Protein AF-A0A942LDT6-F1 (afdb_monomer)

Nearest PDB structures (foldseek):
  3hyi-assembly1_A  TM=9.760E-01  e=4.032E-06  Thermotoga maritima
  8dy9-assembly1_I  TM=6.446E-01  e=1.211E-03  Streptomyces venezuelae
  4zwt-assembly1_B  TM=3.466E-01  e=8.592E+00  Tequatrovirus T4
  4zwt-assembly2_L  TM=2.903E-01  e=9.620E+00  Tequatrovirus T4

Foldseek 3Di:
DCPVVVVVVVVVVVVVVVVVVVVVVVVVVVVVVVVVQLVLLVLLLVLLVLCCVPPRLVVDDPVLSLLSVLCNVCSPDQLQVSQVPDVVRDHSVVSVVSSVVSSVVSVVCCVVVVDD

Solvent-accessible surface area (backbone atoms only — not comparable to full-atom values): 6415 Å² total; per-residue (Å²): 135,63,67,65,61,52,49,52,53,50,49,51,53,49,51,55,50,50,52,51,53,51,50,51,50,51,54,52,52,50,52,54,49,50,54,52,50,52,54,48,50,52,51,51,44,55,34,47,50,52,36,40,75,78,69,34,57,79,77,41,58,69,80,47,28,54,54,49,52,50,40,66,77,40,70,82,57,50,53,50,56,57,11,62,74,38,90,77,62,44,54,42,68,56,38,51,52,44,52,52,51,48,46,55,50,34,52,52,48,51,66,72,66,53,79,128

Sequence (116 aa):
IGAHSALLNLENIRIVKQVRNNVNRIVNCETANLSKIVNASLRQIQNIEYVQEHYGLKIFPNGLREIAELRLDDQEASLKELGQMLNPPIGKSGVNHRLRKIEEIAEKLRKNGGVK

pLDDT: mean 91.79, std 10.4, range [36.62, 97.62]

Structure (mmCIF, N/CA/C/O backbone):
data_AF-A0A942LDT6-F1
#
_entry.id   AF-A0A942LDT6-F1
#
loop_
_atom_site.group_PDB
_atom_site.id
_atom_site.type_symbol
_atom_site.label_atom_id
_atom_site.label_alt_id
_atom_site.label_comp_id
_atom_site.label_asym_id
_atom_site.label_entity_id
_atom_site.label_seq_id
_atom_site.pdbx_PDB_ins_code
_atom_site.Cartn_x
_atom_site.Cartn_y
_atom_site.Cartn_z
_atom_site.occupancy
_atom_site.B_iso_or_equiv
_atom_site.auth_seq_id
_atom_site.auth_comp_id
_atom_site.auth_asym_id
_atom_site.auth_atom_id
_atom_site.pdbx_PDB_model_num
ATOM 1 N N . ILE A 1 1 ? 41.825 0.681 -45.548 1.00 55.03 1 ILE A N 1
ATOM 2 C CA . ILE A 1 1 ? 40.381 0.666 -45.911 1.00 55.03 1 ILE A CA 1
ATOM 3 C C . ILE A 1 1 ? 39.469 0.054 -44.815 1.00 55.03 1 ILE A C 1
ATOM 5 O O . ILE A 1 1 ? 38.281 0.324 -44.825 1.00 55.03 1 ILE A O 1
ATOM 9 N N . GLY A 1 2 ? 39.966 -0.658 -43.788 1.00 64.00 2 GLY A N 1
ATOM 10 C CA . GLY A 1 2 ? 39.100 -1.284 -42.758 1.00 64.00 2 GLY A CA 1
ATOM 11 C C . GLY A 1 2 ? 38.679 -0.439 -41.536 1.00 64.00 2 GLY A C 1
ATOM 12 O O . GLY A 1 2 ? 37.781 -0.848 -40.806 1.00 64.00 2 GLY A O 1
ATOM 13 N N . ALA A 1 3 ? 39.290 0.727 -41.292 1.00 69.38 3 ALA A N 1
ATOM 14 C CA . ALA A 1 3 ? 39.106 1.475 -40.037 1.00 69.38 3 ALA A CA 1
ATOM 15 C C . ALA A 1 3 ? 37.680 2.029 -39.837 1.00 69.38 3 ALA A C 1
ATOM 17 O O . ALA A 1 3 ? 37.157 2.006 -38.727 1.00 69.38 3 ALA A O 1
ATOM 18 N N . HIS A 1 4 ? 37.024 2.479 -40.911 1.00 73.38 4 HIS A N 1
ATOM 19 C CA . HIS A 1 4 ? 35.675 3.044 -40.824 1.00 73.38 4 HIS A CA 1
ATOM 20 C C . HIS A 1 4 ? 34.605 1.968 -40.567 1.00 73.38 4 HIS A C 1
ATOM 22 O O . HIS A 1 4 ? 33.715 2.163 -39.746 1.00 73.38 4 HIS A O 1
ATOM 28 N N . SER A 1 5 ? 34.747 0.791 -41.188 1.00 80.19 5 SER A N 1
ATOM 29 C CA . SER A 1 5 ? 33.871 -0.364 -40.938 1.00 80.19 5 SER A CA 1
ATOM 30 C C . SER A 1 5 ? 34.029 -0.904 -39.510 1.00 80.19 5 SER A C 1
ATOM 32 O O . SER A 1 5 ? 33.042 -1.184 -38.831 1.00 80.19 5 SER A O 1
ATOM 34 N N . ALA A 1 6 ? 35.265 -0.966 -39.000 1.00 81.19 6 ALA A N 1
ATOM 35 C CA . ALA A 1 6 ? 35.527 -1.341 -37.611 1.00 81.19 6 ALA A CA 1
ATOM 36 C C . ALA A 1 6 ? 34.896 -0.357 -36.606 1.00 81.19 6 ALA A C 1
ATOM 38 O O . ALA A 1 6 ? 34.310 -0.794 -35.616 1.00 81.19 6 ALA A O 1
ATOM 39 N N . LEU A 1 7 ? 34.954 0.953 -36.883 1.00 87.00 7 LEU A N 1
ATOM 40 C CA . LEU A 1 7 ? 34.316 1.983 -36.057 1.00 87.00 7 LEU A CA 1
ATOM 41 C C . LEU A 1 7 ? 32.787 1.840 -36.040 1.00 87.00 7 LEU A C 1
ATOM 43 O O . LEU A 1 7 ? 32.191 1.846 -34.967 1.00 87.00 7 LEU A O 1
ATOM 47 N N . LEU A 1 8 ? 32.155 1.653 -37.202 1.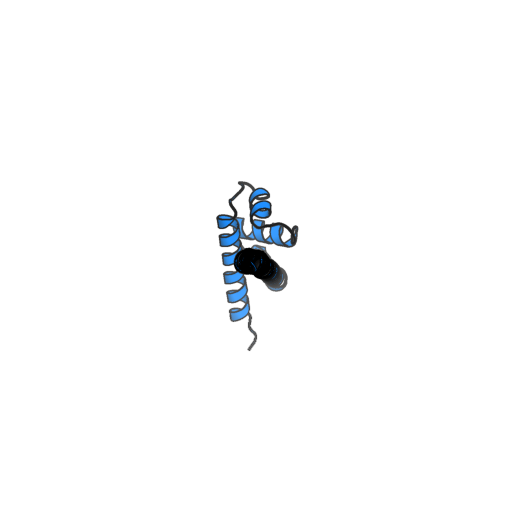00 87.81 8 LEU A N 1
ATOM 48 C CA . LEU A 1 8 ? 30.703 1.453 -37.293 1.00 87.81 8 LEU A CA 1
ATOM 49 C C . LEU A 1 8 ? 30.249 0.191 -36.546 1.00 87.81 8 LEU A C 1
ATOM 51 O O . LEU A 1 8 ? 29.245 0.217 -35.838 1.00 87.81 8 LEU A O 1
ATOM 55 N N . ASN A 1 9 ? 31.014 -0.899 -36.636 1.00 88.25 9 ASN A N 1
ATOM 56 C CA . ASN A 1 9 ? 30.742 -2.113 -35.866 1.00 88.25 9 ASN A CA 1
ATOM 57 C C . ASN A 1 9 ? 30.882 -1.886 -34.354 1.00 88.25 9 ASN A C 1
ATOM 59 O O . ASN A 1 9 ? 30.060 -2.379 -33.579 1.00 88.25 9 ASN A O 1
ATOM 63 N N . LEU A 1 10 ? 31.882 -1.113 -33.923 1.00 90.56 10 LEU A N 1
ATOM 64 C CA . LEU A 1 10 ? 32.064 -0.759 -32.517 1.00 90.56 10 LEU A CA 1
ATOM 65 C C . LEU A 1 10 ? 30.908 0.101 -31.989 1.00 90.56 10 LEU A C 1
ATOM 67 O O . LEU A 1 10 ? 30.393 -0.184 -30.905 1.00 90.56 10 LEU A O 1
ATOM 71 N N . GLU A 1 11 ? 30.465 1.103 -32.750 1.00 91.62 11 GLU A N 1
ATOM 72 C CA . GLU A 1 11 ? 29.311 1.927 -32.377 1.00 91.62 11 GLU A CA 1
ATOM 73 C C . GLU A 1 11 ? 28.020 1.104 -32.346 1.00 91.62 11 GLU A C 1
ATOM 75 O O . GLU A 1 11 ? 27.270 1.198 -31.378 1.00 91.62 11 GLU A O 1
ATOM 80 N N . ASN A 1 12 ? 27.799 0.202 -33.308 1.00 89.19 12 ASN A N 1
ATOM 81 C CA . ASN A 1 12 ? 26.659 -0.720 -33.279 1.00 89.19 12 ASN A CA 1
ATOM 82 C C . ASN A 1 12 ? 26.649 -1.578 -32.005 1.00 89.19 12 ASN A C 1
ATOM 84 O O . ASN A 1 12 ? 25.624 -1.686 -31.328 1.00 89.19 12 ASN A O 1
ATOM 88 N N . ILE A 1 13 ? 27.798 -2.145 -31.620 1.00 91.75 13 ILE A N 1
ATOM 89 C CA . ILE A 1 13 ? 27.922 -2.917 -30.376 1.00 91.75 13 ILE A CA 1
ATOM 90 C C . ILE A 1 13 ? 27.637 -2.032 -29.155 1.00 91.75 13 ILE A C 1
ATOM 92 O O . ILE A 1 13 ? 26.954 -2.473 -28.225 1.00 91.75 13 ILE A O 1
ATOM 96 N N . ARG A 1 14 ? 28.142 -0.792 -29.134 1.00 93.69 14 ARG A N 1
ATOM 97 C CA . ARG A 1 14 ? 27.911 0.157 -28.036 1.00 93.69 14 ARG A CA 1
ATOM 98 C C . ARG A 1 14 ? 26.433 0.527 -27.921 1.00 93.69 14 ARG A C 1
ATOM 100 O O . ARG A 1 14 ? 25.894 0.455 -26.817 1.00 93.69 14 ARG A O 1
ATOM 107 N N . ILE A 1 15 ? 25.778 0.856 -29.032 1.00 92.38 15 ILE A N 1
ATOM 108 C CA . ILE A 1 15 ? 24.356 1.216 -29.089 1.00 92.38 15 ILE A CA 1
ATOM 109 C C . ILE A 1 15 ? 23.506 0.060 -28.561 1.00 92.38 15 ILE A C 1
ATOM 111 O O . ILE A 1 15 ? 22.713 0.254 -27.639 1.00 92.38 15 ILE A O 1
ATOM 115 N N . VAL A 1 16 ? 23.719 -1.163 -29.058 1.00 95.31 16 VAL A N 1
ATOM 116 C CA . VAL A 1 16 ? 22.961 -2.339 -28.600 1.00 95.31 16 VAL A CA 1
ATOM 117 C C . VAL A 1 16 ? 23.186 -2.596 -27.108 1.00 95.31 16 VAL A C 1
ATOM 119 O O . VAL A 1 16 ? 22.229 -2.858 -26.378 1.00 95.31 16 VAL A O 1
ATOM 122 N N . LYS A 1 17 ? 24.429 -2.483 -26.618 1.00 94.56 17 LYS A N 1
ATOM 123 C CA . LYS A 1 17 ? 24.728 -2.600 -25.181 1.00 94.56 17 LYS A CA 1
ATOM 124 C C . LYS A 1 17 ? 24.018 -1.524 -24.359 1.00 94.56 17 LYS A C 1
ATOM 126 O O . LYS A 1 17 ? 23.472 -1.842 -23.307 1.00 94.56 17 LYS A O 1
ATOM 131 N N . GLN A 1 18 ? 23.996 -0.277 -24.823 1.00 94.69 18 GLN A N 1
ATOM 132 C CA . GLN A 1 18 ? 23.329 0.824 -24.129 1.00 94.69 18 GLN A CA 1
ATOM 133 C C . GLN A 1 18 ? 21.816 0.608 -24.056 1.00 94.69 18 GLN A C 1
ATOM 135 O O . GLN A 1 18 ? 21.246 0.742 -22.974 1.00 94.69 18 GLN A O 1
ATOM 140 N N . VAL A 1 19 ? 21.180 0.214 -25.164 1.00 95.12 19 VAL A N 1
ATOM 141 C CA . VAL A 1 19 ? 19.743 -0.101 -25.199 1.00 95.12 19 VAL A CA 1
ATOM 142 C C . VAL A 1 19 ? 19.426 -1.241 -24.234 1.00 95.12 19 VAL A C 1
ATOM 144 O O . VAL A 1 19 ? 18.552 -1.086 -23.385 1.00 95.12 19 VAL A O 1
ATOM 147 N N . ARG A 1 20 ? 20.184 -2.347 -24.280 1.00 95.06 20 ARG A N 1
ATOM 148 C CA . ARG A 1 20 ? 20.013 -3.474 -23.345 1.00 95.06 20 ARG A CA 1
ATOM 149 C C . ARG A 1 20 ? 20.170 -3.041 -21.889 1.00 95.06 20 ARG A C 1
ATOM 151 O O . ARG A 1 20 ? 19.340 -3.384 -21.058 1.00 95.06 20 ARG A O 1
ATOM 158 N N . ASN A 1 21 ? 21.199 -2.256 -21.578 1.00 94.88 21 ASN A N 1
ATOM 159 C CA . ASN A 1 21 ? 21.432 -1.768 -20.220 1.00 94.88 21 ASN A CA 1
ATOM 160 C C . ASN A 1 21 ? 20.312 -0.838 -19.739 1.00 94.88 21 ASN A C 1
ATOM 162 O O . ASN A 1 21 ? 19.940 -0.903 -18.570 1.00 94.88 21 ASN A O 1
ATOM 166 N N . ASN A 1 22 ? 19.778 0.016 -20.614 1.00 95.88 22 ASN A N 1
ATOM 167 C CA . ASN A 1 22 ? 18.653 0.886 -20.286 1.00 95.88 22 ASN A CA 1
ATOM 168 C C . ASN A 1 22 ? 17.387 0.070 -19.998 1.00 95.88 22 ASN A C 1
ATOM 170 O O . ASN A 1 22 ? 16.774 0.246 -18.949 1.00 95.88 22 ASN A O 1
ATOM 174 N N . VAL A 1 23 ? 17.057 -0.883 -20.876 1.00 95.19 23 VAL A N 1
ATOM 175 C CA . VAL A 1 23 ? 15.918 -1.796 -20.694 1.00 95.19 23 VAL A CA 1
ATOM 176 C C . VAL A 1 23 ? 16.055 -2.584 -19.392 1.00 95.19 23 VAL A C 1
ATOM 178 O O . VAL A 1 23 ? 15.126 -2.598 -18.592 1.00 95.19 23 VAL A O 1
ATOM 181 N N . ASN A 1 24 ? 17.232 -3.152 -19.115 1.00 95.75 24 ASN A N 1
ATOM 182 C CA . ASN A 1 24 ? 17.479 -3.894 -17.878 1.00 95.75 24 ASN A CA 1
ATOM 183 C C . ASN A 1 24 ? 17.269 -3.025 -16.631 1.00 95.75 24 ASN A C 1
ATOM 185 O O . ASN A 1 24 ? 16.695 -3.489 -15.650 1.00 95.75 24 ASN A O 1
ATOM 189 N N . ARG A 1 25 ? 17.705 -1.757 -16.647 1.00 94.56 25 ARG A N 1
ATOM 190 C CA . ARG A 1 25 ? 17.468 -0.840 -15.520 1.00 94.56 25 ARG A CA 1
ATOM 191 C C . ARG A 1 25 ? 15.984 -0.544 -15.336 1.00 94.56 25 ARG A C 1
ATOM 193 O O . ARG A 1 25 ? 15.521 -0.578 -14.202 1.00 94.56 25 ARG A O 1
ATOM 200 N N . ILE A 1 26 ? 15.256 -0.278 -16.420 1.00 94.88 26 ILE A N 1
ATOM 201 C CA . ILE A 1 26 ? 13.817 0.015 -16.373 1.00 94.88 26 ILE A CA 1
ATOM 202 C C . ILE A 1 26 ? 13.059 -1.182 -15.798 1.00 94.88 26 ILE A C 1
ATOM 204 O O . ILE A 1 26 ? 12.386 -1.039 -14.780 1.00 94.88 26 ILE A O 1
ATOM 208 N N . VAL A 1 27 ? 13.259 -2.371 -16.371 1.00 93.50 27 VAL A N 1
ATOM 209 C CA . VAL A 1 27 ? 12.585 -3.602 -15.936 1.00 93.50 27 VAL A CA 1
ATOM 210 C C . VAL A 1 27 ? 12.910 -3.931 -14.478 1.00 93.50 27 VAL A C 1
ATOM 212 O O . VAL A 1 27 ? 12.012 -4.271 -13.708 1.00 93.50 27 VAL A O 1
ATOM 215 N N . ASN A 1 28 ? 14.170 -3.781 -14.054 1.00 94.25 28 ASN A N 1
ATOM 216 C CA . ASN A 1 28 ? 14.555 -4.014 -12.660 1.00 94.25 28 ASN A CA 1
ATOM 217 C C . ASN A 1 28 ? 13.873 -3.027 -11.704 1.00 94.25 28 ASN A C 1
ATOM 219 O O . ASN A 1 28 ? 13.401 -3.428 -10.639 1.00 94.25 28 ASN A O 1
ATOM 223 N N . CYS A 1 29 ? 13.805 -1.747 -12.075 1.00 94.69 29 CYS A N 1
ATOM 224 C CA . CYS A 1 29 ? 13.118 -0.732 -11.282 1.00 94.69 29 CYS A CA 1
ATOM 225 C C . CYS A 1 29 ? 11.617 -1.017 -11.175 1.00 94.69 29 CYS A C 1
ATOM 227 O O . CYS A 1 29 ? 11.067 -0.954 -10.076 1.00 94.69 29 CYS A O 1
ATOM 229 N N . GLU A 1 30 ? 10.956 -1.357 -12.281 1.00 93.69 30 GLU A N 1
ATOM 230 C CA . GLU A 1 30 ? 9.528 -1.687 -12.299 1.00 93.69 30 GLU A CA 1
ATOM 231 C C . GLU A 1 30 ? 9.227 -2.933 -11.472 1.00 93.69 30 GLU A C 1
ATOM 233 O O . GLU A 1 30 ? 8.354 -2.890 -10.607 1.00 93.69 30 GLU A O 1
ATOM 238 N N . THR A 1 31 ? 10.014 -3.995 -11.647 1.00 93.56 31 THR A N 1
ATOM 239 C CA . THR A 1 31 ? 9.881 -5.235 -10.871 1.00 93.56 31 THR A CA 1
ATOM 240 C C . THR A 1 31 ? 10.053 -4.963 -9.376 1.00 93.56 31 THR A C 1
ATOM 242 O O . THR A 1 31 ? 9.228 -5.374 -8.563 1.00 93.56 31 THR A O 1
ATOM 245 N N . ALA A 1 32 ? 11.088 -4.210 -8.988 1.00 93.38 32 ALA A N 1
ATOM 246 C CA . ALA A 1 32 ? 11.321 -3.861 -7.588 1.00 93.38 32 ALA A CA 1
ATOM 247 C C . ALA A 1 32 ? 10.203 -2.977 -7.010 1.00 93.38 32 ALA A C 1
ATOM 249 O O . ALA A 1 32 ? 9.834 -3.130 -5.842 1.00 93.38 32 ALA A O 1
ATOM 250 N N . ASN A 1 33 ? 9.661 -2.051 -7.801 1.00 93.19 33 ASN A N 1
ATOM 251 C CA . ASN A 1 33 ? 8.552 -1.198 -7.385 1.00 93.19 33 ASN A CA 1
ATOM 252 C C . ASN A 1 33 ? 7.258 -1.999 -7.225 1.00 93.19 33 ASN A C 1
ATOM 254 O O . ASN A 1 33 ? 6.581 -1.840 -6.209 1.00 93.19 33 ASN A O 1
ATOM 258 N N . LEU A 1 34 ? 6.953 -2.895 -8.165 1.00 91.31 34 LEU A N 1
ATOM 259 C CA . LEU A 1 34 ? 5.791 -3.775 -8.101 1.00 91.31 34 LEU A CA 1
ATOM 260 C C . LEU A 1 34 ? 5.852 -4.663 -6.856 1.00 91.31 34 LEU A C 1
ATOM 262 O O . LEU A 1 34 ? 4.919 -4.651 -6.058 1.00 91.31 34 LEU A O 1
ATOM 266 N N . SER A 1 35 ? 6.984 -5.328 -6.609 1.00 94.50 35 SER A N 1
ATOM 267 C CA . SER A 1 35 ? 7.175 -6.155 -5.411 1.00 94.50 35 SER A CA 1
ATOM 268 C C . SER A 1 35 ? 6.982 -5.365 -4.114 1.00 94.50 35 SER A C 1
ATOM 270 O O . SER A 1 35 ? 6.377 -5.863 -3.165 1.00 94.50 35 SER A O 1
ATOM 272 N N . LYS A 1 36 ? 7.448 -4.110 -4.044 1.00 93.31 36 LYS A N 1
ATOM 273 C CA . LYS A 1 36 ? 7.220 -3.248 -2.868 1.00 93.31 36 LYS A CA 1
ATOM 274 C C . LYS A 1 36 ? 5.740 -2.926 -2.667 1.00 93.31 36 LYS A C 1
ATOM 276 O O . LYS A 1 36 ? 5.287 -2.926 -1.522 1.00 93.31 36 LYS A O 1
ATOM 281 N N . ILE A 1 37 ? 5.014 -2.640 -3.748 1.00 92.56 37 ILE A N 1
ATOM 282 C CA . ILE A 1 37 ? 3.583 -2.315 -3.710 1.00 92.56 37 ILE A CA 1
ATOM 283 C C . ILE A 1 37 ? 2.777 -3.539 -3.275 1.00 92.56 37 ILE A C 1
ATOM 285 O O . ILE A 1 37 ? 1.995 -3.432 -2.334 1.00 92.56 37 ILE A O 1
ATOM 289 N N . VAL A 1 38 ? 3.025 -4.699 -3.887 1.00 93.81 38 VAL A N 1
ATOM 290 C CA . VAL A 1 38 ? 2.352 -5.962 -3.549 1.00 93.81 38 VAL A CA 1
ATOM 291 C C . VAL A 1 38 ? 2.591 -6.322 -2.086 1.00 93.81 38 VAL A C 1
ATOM 293 O O . VAL A 1 38 ? 1.644 -6.530 -1.333 1.00 93.81 38 VAL A O 1
ATOM 296 N N . ASN A 1 39 ? 3.846 -6.288 -1.632 1.00 95.56 39 ASN A N 1
ATOM 297 C CA . ASN A 1 39 ? 4.162 -6.586 -0.237 1.00 95.56 39 ASN A CA 1
ATOM 298 C C . ASN A 1 39 ? 3.519 -5.589 0.737 1.00 95.56 39 ASN A C 1
ATOM 300 O O . ASN A 1 39 ? 3.168 -5.966 1.850 1.00 95.56 39 ASN A O 1
ATOM 304 N N . ALA A 1 40 ? 3.396 -4.310 0.366 1.00 94.12 40 ALA A N 1
ATOM 305 C CA . ALA A 1 40 ? 2.705 -3.327 1.198 1.00 94.12 40 ALA A CA 1
ATOM 306 C C . ALA A 1 40 ? 1.202 -3.605 1.278 1.00 94.12 40 ALA A C 1
ATOM 308 O O . ALA A 1 40 ? 0.659 -3.613 2.376 1.00 94.12 40 ALA A O 1
ATOM 309 N N . SER A 1 41 ? 0.571 -3.892 0.141 1.00 94.44 41 SER A N 1
ATOM 310 C CA . SER A 1 41 ? -0.833 -4.294 0.052 1.00 94.44 41 SER A CA 1
ATOM 311 C C . SER A 1 41 ? -1.138 -5.484 0.970 1.00 94.44 41 SER A C 1
ATOM 313 O O . SER A 1 41 ? -2.026 -5.390 1.817 1.00 94.44 41 SER A O 1
ATOM 315 N N . LEU A 1 42 ? -0.350 -6.560 0.868 1.00 96.19 42 LEU A N 1
ATOM 316 C CA . LEU A 1 42 ? -0.547 -7.768 1.671 1.00 96.19 42 LEU A CA 1
ATOM 317 C C . LEU A 1 42 ? -0.393 -7.492 3.169 1.00 96.19 42 LEU A C 1
ATOM 319 O O . LEU A 1 42 ? -1.225 -7.923 3.961 1.00 96.19 42 LEU A O 1
ATOM 323 N N . ARG A 1 43 ? 0.629 -6.722 3.569 1.00 96.31 43 ARG A N 1
ATOM 324 C CA . ARG A 1 43 ? 0.808 -6.338 4.980 1.00 96.31 43 ARG A CA 1
ATOM 325 C C . ARG A 1 43 ? -0.363 -5.514 5.512 1.00 96.31 43 ARG A C 1
ATOM 327 O O . ARG A 1 43 ? -0.750 -5.697 6.662 1.00 96.31 43 ARG A O 1
ATOM 334 N N . GLN A 1 44 ? -0.908 -4.606 4.704 1.00 96.69 44 GLN A N 1
ATOM 335 C CA . GLN A 1 44 ? -2.060 -3.790 5.093 1.00 96.69 44 GLN A CA 1
ATOM 336 C C . GLN A 1 44 ? -3.282 -4.668 5.348 1.00 96.69 44 GLN A C 1
ATOM 338 O O . GLN A 1 44 ? -3.890 -4.545 6.407 1.00 96.69 44 GLN A O 1
ATOM 343 N N . ILE A 1 45 ? -3.588 -5.578 4.418 1.00 97.44 45 ILE A N 1
ATOM 344 C CA . ILE A 1 45 ? -4.710 -6.521 4.526 1.00 97.44 45 ILE A CA 1
ATOM 345 C C . ILE A 1 45 ? -4.554 -7.376 5.787 1.00 97.44 45 ILE A C 1
ATOM 347 O O . ILE A 1 45 ? -5.404 -7.311 6.667 1.00 97.44 45 ILE A O 1
ATOM 351 N N . GLN A 1 46 ? -3.407 -8.037 5.962 1.00 97.19 46 GLN A N 1
ATOM 352 C CA . GLN A 1 46 ? -3.135 -8.888 7.129 1.00 97.19 46 GLN A CA 1
ATOM 353 C C . GLN A 1 46 ? -3.246 -8.146 8.468 1.00 97.19 46 GLN A C 1
ATOM 355 O O . GLN A 1 46 ? -3.663 -8.714 9.477 1.00 97.19 46 GLN A O 1
ATOM 360 N N . ASN A 1 47 ? -2.831 -6.878 8.518 1.00 96.69 47 ASN A N 1
ATOM 361 C CA . ASN A 1 47 ? -2.950 -6.073 9.731 1.00 96.69 47 ASN A CA 1
ATOM 362 C C . ASN A 1 47 ? -4.404 -5.692 10.020 1.00 96.69 47 ASN A C 1
ATOM 364 O O . ASN A 1 47 ? -4.803 -5.687 11.183 1.00 96.69 47 ASN A O 1
ATOM 368 N N . ILE A 1 48 ? -5.189 -5.380 8.989 1.00 97.19 48 ILE A N 1
ATOM 369 C CA . ILE A 1 48 ? -6.611 -5.066 9.144 1.00 97.19 48 ILE A CA 1
ATOM 370 C C . ILE A 1 48 ? -7.388 -6.319 9.560 1.00 97.19 48 ILE A C 1
ATOM 372 O O . ILE A 1 48 ? -8.149 -6.240 10.521 1.00 97.19 48 ILE A O 1
ATOM 376 N N . GLU A 1 49 ? -7.151 -7.461 8.910 1.00 97.06 49 GLU A N 1
ATOM 377 C CA . GLU A 1 49 ? -7.757 -8.759 9.249 1.00 97.06 49 GLU A CA 1
ATOM 378 C C . GLU A 1 49 ? -7.451 -9.150 10.696 1.00 97.06 49 GLU A C 1
ATOM 380 O O . GLU A 1 49 ? -8.362 -9.457 11.459 1.00 97.06 49 GLU A O 1
ATOM 385 N N . TYR A 1 50 ? -6.189 -9.027 11.121 1.00 96.50 50 TYR A N 1
ATOM 386 C CA . TYR A 1 50 ? -5.800 -9.279 12.510 1.00 96.50 50 TYR A CA 1
ATOM 387 C C . TYR A 1 50 ? -6.605 -8.419 13.496 1.00 96.50 50 TYR A C 1
ATOM 389 O O . TYR A 1 50 ? -7.111 -8.909 14.506 1.00 96.50 50 TYR A O 1
ATOM 397 N N . VAL A 1 51 ? -6.746 -7.118 13.222 1.00 95.69 51 VAL A N 1
ATOM 398 C CA . VAL A 1 51 ? -7.527 -6.245 14.107 1.00 95.69 51 VAL A CA 1
ATOM 399 C C . VAL A 1 51 ? -9.014 -6.594 14.059 1.00 95.69 51 VAL A C 1
ATOM 401 O O . VAL A 1 51 ? -9.664 -6.591 15.105 1.00 95.69 51 VAL A O 1
ATOM 404 N N . GLN A 1 52 ? -9.552 -6.920 12.883 1.00 95.88 52 GLN A N 1
ATOM 405 C CA . GLN A 1 52 ? -10.941 -7.337 12.710 1.00 95.88 52 GLN A CA 1
ATOM 406 C C . GLN A 1 52 ? -11.262 -8.597 13.522 1.00 95.88 52 GLN A C 1
ATOM 408 O O . GLN A 1 52 ? -12.275 -8.603 14.219 1.00 95.88 52 GLN A O 1
ATOM 413 N N . GLU A 1 53 ? -10.401 -9.613 13.470 1.00 95.19 53 GLU A N 1
ATOM 414 C CA . GLU A 1 53 ? -10.598 -10.905 14.135 1.00 95.19 53 GLU A CA 1
ATOM 415 C C . GLU A 1 53 ? -10.506 -10.798 15.664 1.00 95.19 53 GLU A C 1
ATOM 417 O O . GLU A 1 53 ? -11.341 -11.352 16.377 1.00 95.19 53 GLU A O 1
ATOM 422 N N . HIS A 1 54 ? -9.528 -10.051 16.187 1.00 93.38 54 HIS A N 1
ATOM 423 C CA . HIS A 1 54 ? -9.259 -10.022 17.631 1.00 93.38 54 HIS A CA 1
ATOM 424 C C . HIS A 1 54 ? -9.969 -8.897 18.396 1.00 93.38 54 HIS A C 1
ATOM 426 O O . HIS A 1 54 ? -10.266 -9.052 19.580 1.00 93.38 54 HIS A O 1
ATOM 432 N N . TYR A 1 55 ? -10.217 -7.753 17.754 1.00 93.19 55 TYR A N 1
ATOM 433 C CA . TYR A 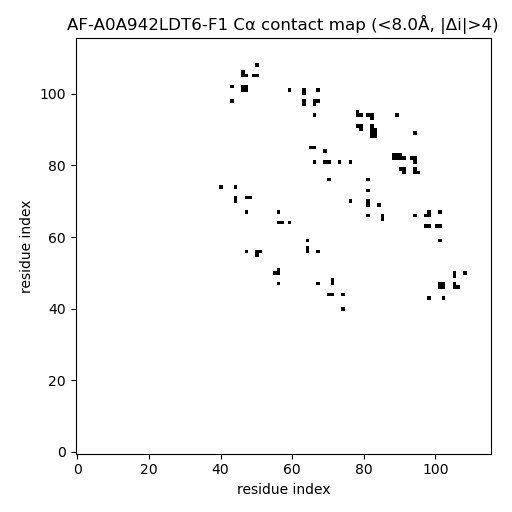1 55 ? -10.721 -6.541 18.420 1.00 93.19 55 TYR A CA 1
ATOM 434 C C . TYR A 1 55 ? -11.944 -5.930 17.722 1.00 93.19 55 TYR A C 1
ATOM 436 O O . TYR A 1 55 ? -12.650 -5.108 18.314 1.00 93.19 55 TYR A O 1
ATOM 444 N N . GLY A 1 56 ? -12.202 -6.318 16.471 1.00 94.25 56 GLY A N 1
ATOM 445 C CA . GLY A 1 56 ? -13.205 -5.720 15.600 1.00 94.25 56 GLY A CA 1
ATOM 446 C C . GLY A 1 56 ? -12.792 -4.348 15.052 1.00 94.25 56 GLY A C 1
ATOM 447 O O . GLY A 1 56 ? -12.111 -3.555 15.700 1.00 94.25 56 GLY A O 1
ATOM 448 N N . LEU A 1 57 ? -13.294 -3.995 13.864 1.00 93.69 57 LEU A N 1
ATOM 449 C CA . LEU A 1 57 ? -12.988 -2.712 13.205 1.00 93.69 57 LEU A CA 1
ATOM 450 C C . LEU A 1 57 ? -13.564 -1.482 13.936 1.00 93.69 57 LEU A C 1
ATOM 452 O O . LEU A 1 57 ? -13.217 -0.337 13.633 1.00 93.69 57 LEU A O 1
ATOM 456 N N . LYS A 1 58 ? -14.421 -1.695 14.944 1.00 93.81 58 LYS A N 1
ATOM 457 C CA . LYS A 1 58 ? -14.982 -0.623 15.778 1.00 93.81 58 LYS A CA 1
ATOM 458 C C . LYS A 1 58 ? -13.931 0.098 16.628 1.00 93.81 58 LYS A C 1
ATOM 460 O O . LYS A 1 58 ? -14.171 1.239 17.012 1.00 93.81 58 LYS A O 1
ATOM 465 N N . ILE A 1 59 ? -12.766 -0.515 16.853 1.00 92.69 59 ILE A N 1
ATOM 466 C CA . ILE A 1 59 ? -11.634 0.126 17.538 1.00 92.69 59 ILE A CA 1
ATOM 467 C C . ILE A 1 59 ? -11.058 1.311 16.751 1.00 92.69 59 ILE A C 1
ATOM 469 O O . ILE A 1 59 ? -10.490 2.236 17.332 1.00 92.69 59 ILE A O 1
ATOM 473 N N . PHE A 1 60 ? -11.216 1.306 15.426 1.00 94.56 60 PHE A N 1
ATOM 474 C CA . PHE A 1 60 ? -10.773 2.404 14.585 1.00 94.56 60 PHE A CA 1
ATOM 475 C C . PHE A 1 60 ? -11.766 3.576 14.647 1.00 94.56 60 PHE A C 1
ATOM 477 O O . PHE A 1 60 ? -12.981 3.355 14.584 1.00 94.56 60 PHE A O 1
ATOM 484 N N . PRO A 1 61 ? -11.278 4.833 14.705 1.00 94.81 61 PRO A N 1
ATOM 485 C CA . PRO A 1 61 ? -12.092 6.013 14.417 1.00 94.81 61 PRO A CA 1
ATOM 486 C C . PRO A 1 61 ? -12.725 5.916 13.023 1.00 94.81 61 PRO A C 1
ATOM 488 O O . PRO A 1 61 ? -12.114 5.335 12.129 1.00 94.81 61 PRO A O 1
ATOM 491 N N . ASN A 1 62 ? -13.892 6.536 12.811 1.00 92.56 62 ASN A N 1
ATOM 492 C CA . ASN A 1 62 ? -14.698 6.377 11.586 1.00 92.56 62 ASN A CA 1
ATOM 493 C C . ASN A 1 62 ? -13.883 6.477 10.284 1.00 92.56 62 ASN A C 1
ATOM 495 O O . ASN A 1 62 ? -13.917 5.559 9.477 1.00 92.56 62 ASN A O 1
ATOM 499 N N . GLY A 1 63 ? -13.046 7.508 10.121 1.00 92.56 63 GLY A N 1
ATOM 500 C CA . GLY A 1 63 ? -12.250 7.665 8.895 1.00 92.56 63 GLY A CA 1
ATOM 501 C C . GLY A 1 63 ? -11.140 6.619 8.687 1.00 92.56 63 GLY A C 1
ATOM 502 O O . GLY A 1 63 ? -10.689 6.438 7.556 1.00 92.56 63 GLY A O 1
ATOM 503 N N . LEU A 1 64 ? -10.671 5.953 9.752 1.00 96.06 64 LEU A N 1
ATOM 504 C CA . LEU A 1 64 ? -9.767 4.797 9.657 1.00 96.06 64 LEU A CA 1
ATOM 505 C C . LEU A 1 64 ? -10.550 3.500 9.433 1.00 96.06 64 LEU A C 1
ATOM 507 O O . LEU A 1 64 ? -10.074 2.621 8.728 1.00 96.06 64 LEU A O 1
ATOM 511 N N . ARG A 1 65 ? -11.752 3.394 10.000 1.00 96.94 65 ARG A N 1
ATOM 512 C CA . ARG A 1 65 ? -12.633 2.249 9.784 1.00 96.94 65 ARG A CA 1
ATOM 513 C C . ARG A 1 65 ? -13.068 2.148 8.327 1.00 96.94 65 ARG A C 1
ATOM 515 O O . ARG A 1 65 ? -12.879 1.099 7.735 1.00 96.94 65 ARG A O 1
ATOM 522 N N . GLU A 1 66 ? -13.535 3.247 7.741 1.00 96.25 66 GLU A N 1
ATOM 523 C CA . GLU A 1 66 ? -13.976 3.285 6.339 1.00 96.25 66 GLU A CA 1
ATOM 524 C C . GLU A 1 66 ? -12.878 2.813 5.381 1.00 96.25 66 GLU A C 1
ATOM 526 O O . GLU A 1 66 ? -13.124 2.001 4.498 1.00 96.25 66 GLU A O 1
ATOM 531 N N . ILE A 1 67 ? -11.636 3.279 5.566 1.00 97.12 67 ILE A N 1
ATOM 532 C CA . ILE A 1 67 ? -10.537 2.842 4.695 1.00 97.12 67 ILE A CA 1
ATOM 533 C C . ILE A 1 67 ? -10.105 1.399 4.982 1.00 97.12 67 ILE A C 1
ATOM 535 O O . ILE A 1 67 ? -9.612 0.731 4.079 1.00 97.12 67 ILE A O 1
ATOM 539 N N . ALA A 1 68 ? -10.264 0.920 6.218 1.00 97.25 68 ALA A N 1
ATOM 540 C CA . ALA A 1 68 ? -9.987 -0.466 6.567 1.00 97.25 68 ALA A CA 1
ATOM 541 C C . ALA A 1 68 ? -10.989 -1.411 5.889 1.00 97.25 68 ALA A C 1
ATOM 543 O O . ALA A 1 68 ? -10.573 -2.391 5.283 1.00 97.25 68 ALA A O 1
ATOM 544 N N . GLU A 1 69 ? -12.279 -1.072 5.937 1.00 96.75 69 GLU A N 1
ATOM 545 C CA . GLU A 1 69 ? -13.362 -1.799 5.263 1.00 96.75 69 GLU A CA 1
ATOM 546 C C . GLU A 1 69 ? -13.143 -1.804 3.746 1.00 96.75 69 GLU A C 1
ATOM 548 O O . GLU A 1 69 ? -12.995 -2.872 3.160 1.00 96.75 69 GLU A O 1
ATOM 553 N N . LEU A 1 70 ? -12.943 -0.630 3.132 1.00 96.88 70 LEU A N 1
ATOM 554 C CA . LEU A 1 70 ? -12.658 -0.529 1.695 1.00 96.88 70 LEU A CA 1
ATOM 555 C C . LEU A 1 70 ? -11.427 -1.335 1.268 1.00 96.88 70 LEU A C 1
ATOM 557 O O . LEU A 1 70 ? -11.391 -1.861 0.161 1.00 96.88 70 LEU A O 1
ATOM 561 N N . ARG A 1 71 ? -10.398 -1.428 2.119 1.00 97.62 71 ARG A N 1
ATOM 562 C CA . ARG A 1 71 ? -9.188 -2.191 1.797 1.00 97.62 71 ARG A CA 1
ATOM 563 C C . ARG A 1 71 ? -9.415 -3.703 1.816 1.00 97.62 71 ARG A C 1
ATOM 565 O O . ARG A 1 71 ? -8.719 -4.406 1.086 1.00 97.62 71 ARG A O 1
ATOM 572 N N . LEU A 1 72 ? -10.325 -4.190 2.658 1.00 96.69 72 LEU A N 1
ATOM 573 C CA . LEU A 1 72 ? -10.721 -5.598 2.683 1.00 96.69 72 LEU A CA 1
ATOM 574 C C . LEU A 1 72 ? -11.671 -5.936 1.534 1.00 96.69 72 LEU A C 1
ATOM 576 O O . LEU A 1 72 ? -11.525 -7.000 0.935 1.00 96.69 72 LEU A O 1
ATOM 580 N N . ASP A 1 73 ? -12.592 -5.022 1.224 1.00 96.56 73 ASP A N 1
ATOM 581 C CA . ASP A 1 73 ? -13.568 -5.179 0.145 1.00 96.56 73 ASP A CA 1
ATOM 582 C C . ASP A 1 73 ? -12.899 -5.125 -1.237 1.00 96.56 73 ASP A C 1
ATOM 584 O O . ASP A 1 73 ? -13.267 -5.884 -2.132 1.00 96.56 73 ASP A O 1
ATOM 588 N N . ASP A 1 74 ? -11.885 -4.267 -1.403 1.00 95.75 74 ASP A N 1
ATOM 589 C CA . ASP A 1 74 ? -11.119 -4.123 -2.641 1.00 95.75 74 ASP A CA 1
ATOM 590 C C . ASP A 1 74 ? -9.603 -4.256 -2.395 1.00 95.75 74 ASP A C 1
ATOM 592 O O . ASP A 1 74 ? -8.839 -3.294 -2.212 1.00 95.75 74 ASP A O 1
ATOM 596 N N . GLN A 1 75 ? -9.158 -5.514 -2.372 1.00 93.94 75 GLN A N 1
ATOM 597 C CA . GLN A 1 75 ? -7.767 -5.888 -2.112 1.00 93.94 75 GLN A CA 1
ATOM 598 C C . GLN A 1 75 ? -6.830 -5.566 -3.284 1.00 93.94 75 GLN A C 1
ATOM 600 O O . GLN A 1 75 ? -5.622 -5.389 -3.084 1.00 93.94 75 GLN A O 1
ATOM 605 N N . GLU A 1 76 ? -7.356 -5.463 -4.502 1.00 92.12 76 GLU A N 1
ATOM 606 C CA . GLU A 1 76 ? -6.564 -5.192 -5.706 1.00 92.12 76 GLU A CA 1
ATOM 607 C C . GLU A 1 76 ? -6.477 -3.694 -6.019 1.00 92.12 76 GLU A C 1
ATOM 609 O O . GLU A 1 76 ? -5.506 -3.264 -6.651 1.00 92.12 76 GLU A O 1
ATOM 614 N N . ALA A 1 77 ? -7.407 -2.882 -5.501 1.00 94.50 77 ALA A N 1
ATOM 615 C CA . ALA A 1 77 ? -7.390 -1.439 -5.678 1.00 94.50 77 ALA A CA 1
ATOM 616 C C . ALA A 1 77 ? -6.069 -0.801 -5.242 1.00 94.50 77 ALA A C 1
ATOM 618 O O . ALA A 1 77 ? -5.480 -1.083 -4.189 1.00 94.50 77 ALA A O 1
ATOM 619 N N . SER A 1 78 ? -5.624 0.155 -6.045 1.00 95.69 78 SER A N 1
ATOM 620 C CA . SER A 1 78 ? -4.533 1.043 -5.691 1.00 95.69 78 SER A CA 1
ATOM 621 C C . SER A 1 78 ? -4.959 2.024 -4.596 1.00 95.69 78 SER A C 1
ATOM 623 O O . SER A 1 78 ? -6.124 2.376 -4.424 1.00 95.69 78 SER A O 1
ATOM 625 N N . LEU A 1 79 ? -3.972 2.600 -3.907 1.00 96.06 79 LEU A N 1
ATOM 626 C CA . LEU A 1 79 ? -4.208 3.664 -2.922 1.00 96.06 79 LEU A CA 1
ATOM 627 C C . LEU A 1 79 ? -4.950 4.885 -3.493 1.00 96.06 79 LEU A C 1
ATOM 629 O O . LEU A 1 79 ? -5.488 5.683 -2.731 1.00 96.06 79 LEU A O 1
ATOM 633 N N . LYS A 1 80 ? -4.908 5.093 -4.814 1.00 96.19 80 LYS A N 1
ATOM 634 C CA . LYS A 1 80 ? -5.632 6.186 -5.467 1.00 96.19 80 LYS A CA 1
ATOM 635 C C . LYS A 1 80 ? -7.111 5.834 -5.612 1.00 96.19 80 LYS A C 1
ATOM 637 O O . LYS A 1 80 ? -7.937 6.671 -5.270 1.00 96.19 80 LYS A O 1
ATOM 642 N N . GLU A 1 81 ? -7.416 4.626 -6.076 1.00 96.94 81 GLU A N 1
ATOM 643 C CA . GLU A 1 81 ? -8.791 4.135 -6.246 1.00 96.94 81 GLU A CA 1
ATOM 644 C C . GLU A 1 81 ? -9.511 4.064 -4.900 1.00 96.94 81 GLU A C 1
ATOM 646 O O . GLU A 1 81 ? -10.565 4.676 -4.751 1.00 96.94 81 GLU A O 1
ATOM 651 N N . LEU A 1 82 ? -8.871 3.501 -3.868 1.00 96.94 82 LEU A N 1
ATOM 652 C CA . LEU A 1 82 ? -9.412 3.507 -2.501 1.00 96.94 82 LEU A CA 1
ATOM 653 C C . LEU A 1 82 ? -9.738 4.924 -2.000 1.00 96.94 82 LEU A C 1
ATOM 655 O O . LEU A 1 82 ? -10.726 5.148 -1.309 1.00 96.94 82 LEU A O 1
ATOM 659 N N . GLY A 1 83 ? -8.903 5.905 -2.351 1.00 96.81 83 GLY A N 1
ATOM 660 C CA . GLY A 1 83 ? -9.122 7.303 -1.984 1.00 96.81 83 GLY A CA 1
ATOM 661 C C . GLY A 1 83 ? -10.306 7.942 -2.703 1.00 96.81 83 GLY A C 1
ATOM 662 O O . GLY A 1 83 ? -10.948 8.825 -2.138 1.00 96.81 83 GLY A O 1
ATOM 663 N N . GLN A 1 84 ? -10.606 7.491 -3.921 1.00 97.12 84 GLN A N 1
ATOM 664 C CA . GLN A 1 84 ? -11.757 7.936 -4.709 1.00 97.12 84 GLN A CA 1
ATOM 665 C C . GLN A 1 84 ? -13.068 7.288 -4.252 1.00 97.12 84 GLN A C 1
ATOM 667 O O . GLN A 1 84 ? -14.120 7.890 -4.440 1.00 97.12 84 GLN A O 1
ATOM 672 N N . MET A 1 85 ? -13.006 6.104 -3.638 1.00 95.75 85 MET A N 1
ATOM 673 C CA . MET A 1 85 ? -14.167 5.409 -3.065 1.00 95.75 85 MET A CA 1
ATOM 674 C C . MET A 1 85 ? -14.644 6.025 -1.737 1.00 95.75 85 MET A C 1
ATOM 676 O O . M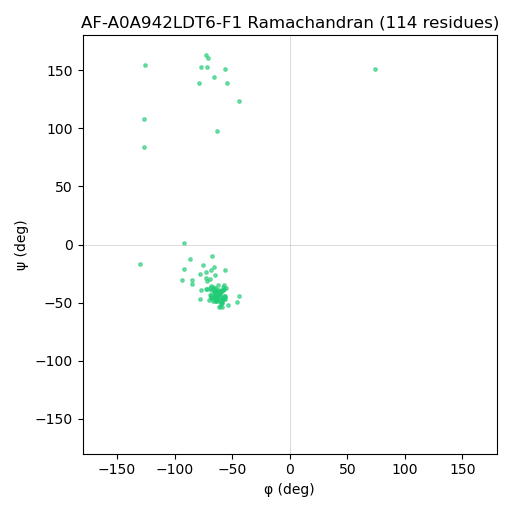ET A 1 85 ? -15.769 5.776 -1.313 1.00 95.75 85 MET A O 1
ATOM 680 N N . LEU A 1 86 ? -13.809 6.835 -1.077 1.00 94.69 86 LEU A N 1
ATOM 681 C CA . LEU A 1 86 ? -14.166 7.539 0.157 1.00 94.69 86 LEU A CA 1
ATOM 682 C C . LEU A 1 86 ? -15.059 8.761 -0.105 1.00 94.69 86 LEU A C 1
ATOM 684 O O . LEU A 1 86 ? -14.961 9.413 -1.145 1.00 94.69 86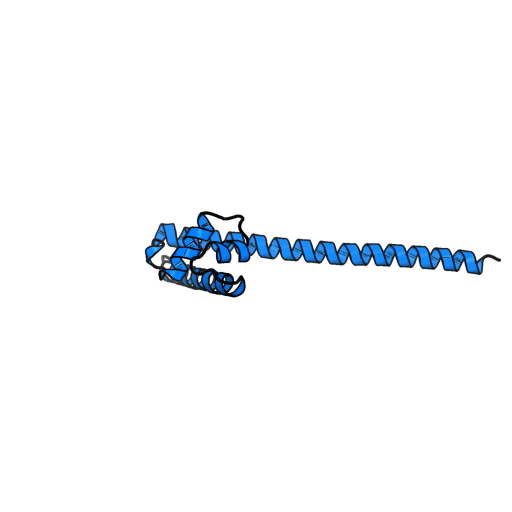 LEU A O 1
ATOM 688 N N . ASN A 1 87 ? -15.872 9.128 0.891 1.00 90.62 87 ASN A N 1
ATOM 689 C CA . ASN A 1 87 ? -16.704 10.330 0.864 1.00 90.62 87 ASN A CA 1
ATOM 690 C C . ASN A 1 87 ? -16.465 11.201 2.119 1.00 90.62 87 ASN A C 1
ATOM 692 O O . ASN A 1 87 ? -16.909 10.828 3.203 1.00 90.62 87 ASN A O 1
ATOM 696 N N . PRO A 1 88 ? -15.792 12.363 2.011 1.00 92.75 88 PRO A N 1
ATOM 697 C CA . PRO A 1 88 ? -15.256 12.963 0.789 1.00 92.75 88 PRO A CA 1
ATOM 698 C C . PRO A 1 88 ? -14.021 12.215 0.251 1.00 92.75 88 PRO A C 1
ATOM 700 O O . PRO A 1 88 ? -13.268 11.629 1.039 1.00 92.75 88 PRO A O 1
ATOM 703 N N . PRO A 1 89 ? -13.767 12.271 -1.071 1.00 95.31 89 PRO A N 1
ATOM 704 C CA . PRO A 1 89 ? -12.612 11.617 -1.666 1.00 95.31 89 PRO A CA 1
ATOM 705 C C . PRO A 1 89 ? -11.314 12.258 -1.181 1.00 95.31 89 PRO A C 1
ATOM 707 O O . PRO A 1 89 ? -11.215 13.475 -0.997 1.00 95.31 89 PRO A O 1
ATOM 710 N N . ILE A 1 90 ? -10.286 11.433 -1.006 1.00 96.31 90 ILE A N 1
ATOM 711 C CA . ILE A 1 90 ? -8.960 11.867 -0.560 1.00 96.31 90 ILE A CA 1
ATOM 712 C C . ILE A 1 90 ? -7.873 11.408 -1.532 1.00 96.31 90 ILE A C 1
ATOM 714 O O . ILE A 1 90 ? -7.998 10.411 -2.237 1.00 96.31 90 ILE A O 1
ATOM 718 N N . GLY A 1 91 ? -6.758 12.136 -1.564 1.00 96.88 91 GLY A N 1
ATOM 719 C CA . GLY A 1 91 ? -5.617 11.769 -2.400 1.00 96.88 91 GLY A CA 1
ATOM 720 C C . GLY A 1 91 ? -4.847 10.548 -1.880 1.00 96.88 91 GLY A C 1
ATOM 721 O O . GLY A 1 91 ? -4.888 10.220 -0.692 1.00 96.88 91 GLY A O 1
ATOM 722 N N . LYS A 1 92 ? -4.027 9.951 -2.758 1.00 96.00 92 LYS A N 1
ATOM 723 C CA . LYS A 1 92 ? -3.124 8.817 -2.466 1.00 96.00 92 LYS A CA 1
ATOM 724 C C . LYS A 1 92 ? -2.346 8.972 -1.151 1.00 96.00 92 LYS A C 1
ATOM 726 O O . LYS A 1 92 ? -2.216 8.018 -0.391 1.00 96.00 92 LYS A O 1
ATOM 731 N N . SER A 1 93 ? -1.805 10.166 -0.891 1.00 96.50 93 SER A N 1
ATOM 732 C CA . SER A 1 93 ? -1.026 10.442 0.327 1.00 96.50 93 SER A CA 1
ATOM 733 C C . SER A 1 93 ? -1.880 10.340 1.598 1.00 96.50 93 SER A C 1
ATOM 735 O O . SER A 1 93 ? -1.441 9.765 2.591 1.00 96.50 93 SER A O 1
ATOM 737 N N . GLY A 1 94 ? -3.126 10.826 1.544 1.00 96.88 94 GLY A 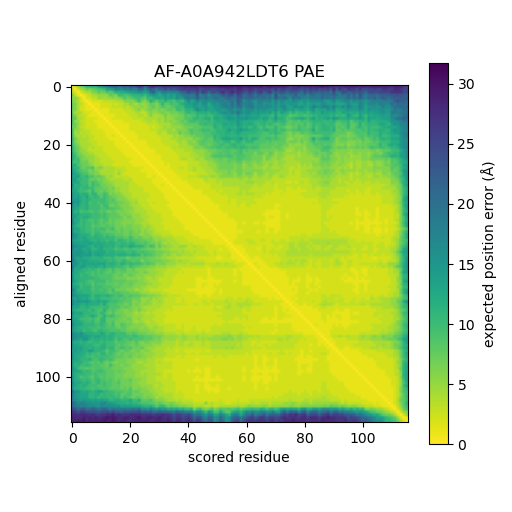N 1
ATOM 738 C CA . GLY A 1 94 ? -4.078 10.736 2.652 1.00 96.88 94 GLY A CA 1
ATOM 739 C C . GLY A 1 94 ? -4.448 9.289 2.970 1.00 96.88 94 GLY A C 1
ATOM 740 O O . GLY A 1 94 ? -4.394 8.890 4.131 1.00 96.88 94 GLY A O 1
ATOM 741 N N . VAL A 1 95 ? -4.727 8.482 1.941 1.00 97.38 95 VAL A N 1
ATOM 742 C CA . VAL A 1 95 ? -4.976 7.038 2.101 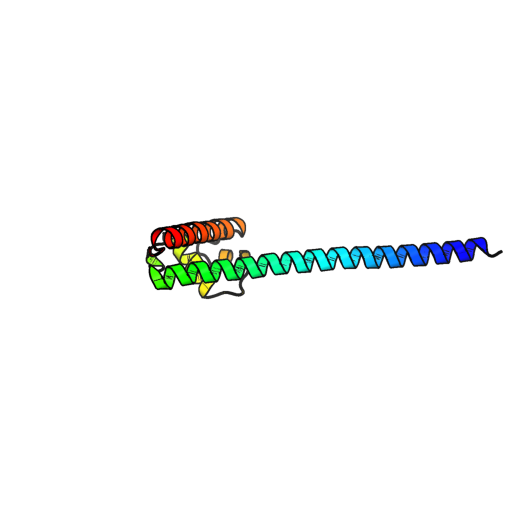1.00 97.38 95 VAL A CA 1
ATOM 743 C C . VAL A 1 95 ? -3.770 6.345 2.724 1.00 97.38 95 VAL A C 1
ATOM 745 O O . VAL A 1 95 ? -3.902 5.650 3.729 1.00 97.38 95 VAL A O 1
ATOM 748 N N . ASN A 1 96 ? -2.576 6.587 2.175 1.00 96.81 96 ASN A N 1
ATOM 749 C CA . ASN A 1 96 ? -1.341 5.998 2.685 1.00 96.81 96 ASN A CA 1
ATOM 750 C C . ASN A 1 96 ? -1.103 6.351 4.161 1.00 96.81 96 ASN A C 1
ATOM 752 O O . ASN A 1 96 ? -0.666 5.508 4.941 1.00 96.81 96 ASN A O 1
ATOM 756 N N . HIS A 1 97 ? -1.402 7.590 4.560 1.00 97.06 97 HIS A N 1
ATOM 757 C CA . HIS A 1 97 ? -1.278 7.998 5.952 1.00 97.06 97 HIS A CA 1
ATOM 758 C C . HIS A 1 97 ? -2.252 7.239 6.861 1.00 97.06 97 HIS A C 1
ATOM 760 O O . HIS A 1 97 ? -1.838 6.754 7.917 1.00 97.06 97 HIS A O 1
ATOM 766 N N . ARG A 1 98 ? -3.515 7.097 6.448 1.00 97.50 98 ARG A N 1
ATOM 767 C CA . ARG A 1 98 ? -4.525 6.362 7.219 1.00 97.50 98 ARG A CA 1
ATOM 768 C C . ARG A 1 98 ? -4.171 4.878 7.355 1.00 97.50 98 ARG A C 1
ATOM 770 O O . ARG A 1 98 ? -4.211 4.360 8.465 1.00 97.50 98 ARG A O 1
ATOM 777 N N . LEU A 1 99 ? -3.737 4.225 6.275 1.00 97.19 99 LEU A N 1
ATOM 778 C CA . LEU A 1 99 ? -3.308 2.820 6.314 1.00 97.19 99 LEU A CA 1
ATOM 779 C C . LEU A 1 99 ? -2.071 2.622 7.195 1.00 97.19 99 LEU A C 1
ATOM 781 O O . LEU A 1 99 ? -2.065 1.720 8.024 1.00 97.19 99 LEU A O 1
ATOM 785 N N . ARG A 1 100 ? -1.073 3.515 7.130 1.00 97.06 100 ARG A N 1
ATOM 786 C CA . ARG A 1 100 ? 0.044 3.496 8.095 1.00 97.06 100 ARG A CA 1
ATOM 787 C C . ARG A 1 100 ? -0.435 3.614 9.537 1.00 97.06 100 ARG A C 1
ATOM 789 O O . ARG A 1 100 ? 0.107 2.956 10.417 1.00 97.06 100 ARG A O 1
ATOM 796 N N . LYS A 1 101 ? -1.458 4.434 9.791 1.00 97.38 101 LYS A N 1
ATOM 797 C CA . LYS A 1 101 ? -2.002 4.582 11.141 1.00 97.38 101 LYS A CA 1
ATOM 798 C C . LYS A 1 101 ? -2.666 3.302 11.641 1.00 97.38 101 LYS A C 1
ATOM 800 O O . LYS A 1 101 ? -2.524 2.967 12.812 1.00 97.38 101 LYS A O 1
ATOM 805 N N . ILE A 1 102 ? -3.358 2.589 10.759 1.00 96.81 102 ILE A N 1
ATOM 806 C CA . ILE A 1 102 ? -3.930 1.270 11.043 1.00 96.81 102 ILE A CA 1
ATOM 807 C C . ILE A 1 102 ? -2.813 0.268 11.347 1.00 96.81 102 ILE A C 1
ATOM 809 O O . ILE A 1 102 ? -2.902 -0.416 12.361 1.00 96.81 102 ILE A O 1
ATOM 813 N N . GLU A 1 103 ? -1.741 0.225 10.548 1.00 96.38 103 GLU A N 1
ATOM 814 C CA . GLU A 1 103 ? -0.581 -0.644 10.812 1.00 96.38 103 GLU A CA 1
ATOM 815 C C . GLU A 1 103 ? 0.038 -0.363 12.195 1.00 96.38 103 GLU A C 1
ATOM 817 O O . GLU A 1 103 ? 0.295 -1.292 12.957 1.00 96.38 103 GLU A O 1
ATOM 822 N N . GLU A 1 104 ? 0.215 0.911 12.571 1.00 95.88 104 GLU A N 1
ATOM 823 C CA . GLU A 1 104 ? 0.702 1.294 13.907 1.00 95.88 104 GLU A CA 1
ATOM 824 C C . GLU A 1 104 ? -0.213 0.798 15.035 1.00 95.88 104 GLU A C 1
ATOM 826 O O . GLU A 1 104 ? 0.2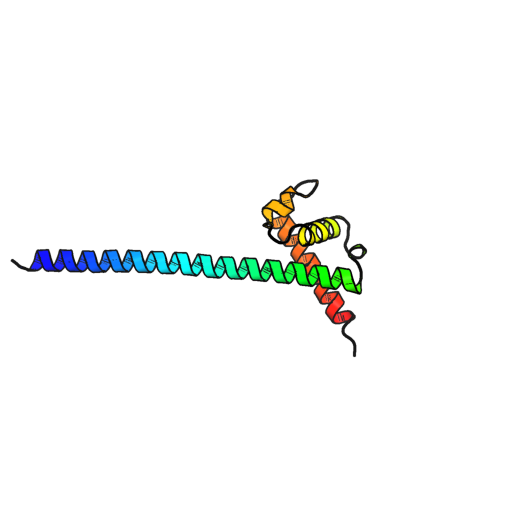67 0.410 16.102 1.00 95.88 104 GLU A O 1
ATOM 831 N N . ILE A 1 105 ? -1.531 0.861 14.833 1.00 94.94 105 ILE A N 1
ATOM 832 C CA . ILE A 1 105 ? -2.516 0.396 15.813 1.00 94.94 105 ILE A CA 1
ATOM 833 C C . ILE A 1 105 ? -2.468 -1.130 15.908 1.00 94.94 105 ILE A C 1
ATOM 835 O O . ILE A 1 105 ? -2.366 -1.651 17.016 1.00 94.94 105 ILE A O 1
ATOM 839 N N . ALA A 1 106 ? -2.470 -1.835 14.776 1.00 95.19 106 ALA A N 1
ATOM 840 C CA . ALA A 1 106 ? -2.370 -3.291 14.721 1.00 95.19 106 ALA A CA 1
ATOM 841 C C . ALA A 1 106 ? -1.104 -3.797 15.430 1.00 95.19 106 ALA A C 1
ATOM 843 O O . ALA A 1 106 ? -1.174 -4.708 16.251 1.00 95.19 106 ALA A O 1
ATOM 844 N N . GLU A 1 107 ? 0.039 -3.152 15.195 1.00 94.38 107 GLU A N 1
ATOM 845 C CA . GLU A 1 107 ? 1.308 -3.512 15.832 1.00 94.38 107 GLU A CA 1
ATOM 846 C C . GLU A 1 107 ? 1.286 -3.283 17.351 1.00 94.38 107 GLU A C 1
ATOM 848 O O . GLU A 1 107 ? 1.776 -4.109 18.123 1.00 94.38 107 GLU A O 1
ATOM 853 N N . LYS A 1 108 ? 0.685 -2.180 17.814 1.00 93.44 108 LYS A N 1
ATOM 854 C CA . LYS A 1 108 ? 0.496 -1.934 19.254 1.00 93.44 108 LYS A CA 1
ATOM 855 C C . LYS A 1 108 ? -0.404 -2.988 19.889 1.00 93.44 108 LYS A C 1
ATOM 857 O O . LYS A 1 108 ? -0.106 -3.454 20.985 1.00 93.44 108 LYS A O 1
ATOM 862 N N . LEU A 1 109 ? -1.477 -3.373 19.203 1.00 92.38 109 LEU A N 1
ATOM 863 C CA . LEU A 1 109 ? -2.388 -4.415 19.667 1.00 92.38 109 LEU A CA 1
ATOM 864 C C . LEU A 1 109 ? -1.683 -5.774 19.733 1.00 92.38 109 LEU A C 1
ATOM 866 O O . LEU A 1 109 ? -1.799 -6.439 20.753 1.00 92.38 109 LEU A O 1
ATOM 870 N N . ARG A 1 110 ? -0.851 -6.129 18.745 1.00 90.62 110 ARG A N 1
ATOM 871 C CA . ARG A 1 110 ? -0.020 -7.349 18.784 1.00 90.62 110 ARG A CA 1
ATOM 872 C C . ARG A 1 110 ? 0.951 -7.371 19.955 1.00 90.62 110 ARG A C 1
ATOM 874 O O . ARG A 1 110 ? 1.085 -8.395 20.613 1.00 90.62 110 ARG A O 1
ATOM 881 N N . LYS A 1 111 ? 1.620 -6.252 20.240 1.00 89.12 111 LYS A N 1
ATOM 882 C CA . LYS A 1 111 ? 2.560 -6.162 21.370 1.00 89.12 111 LYS A CA 1
ATOM 883 C C . LYS A 1 111 ? 1.863 -6.236 22.725 1.00 89.12 111 LYS A C 1
ATOM 885 O O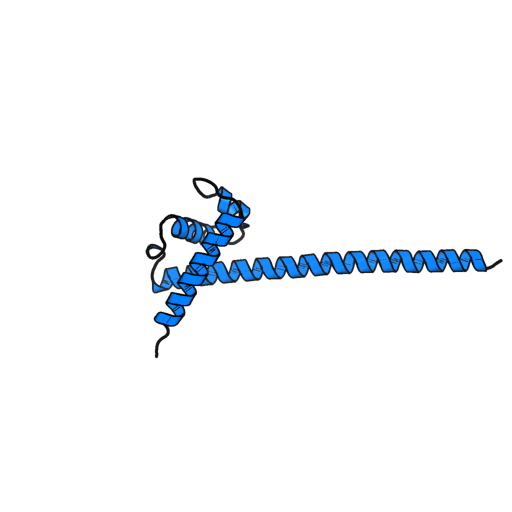 . LYS A 1 111 ? 2.417 -6.812 23.652 1.00 89.12 111 LYS A O 1
ATOM 890 N N . ASN A 1 112 ? 0.662 -5.671 22.833 1.00 79.50 112 ASN A N 1
ATOM 891 C CA . ASN A 1 112 ? -0.100 -5.639 24.082 1.00 79.50 112 ASN A CA 1
ATOM 892 C C . ASN A 1 112 ? -0.934 -6.912 24.311 1.00 79.50 112 ASN A C 1
ATOM 894 O O . ASN A 1 112 ? -1.173 -7.281 25.455 1.00 79.50 112 ASN A O 1
ATOM 898 N N . GLY A 1 113 ? -1.388 -7.562 23.236 1.00 63.16 113 GLY A N 1
ATOM 899 C CA . GLY A 1 113 ? -2.092 -8.848 23.229 1.00 63.16 113 GLY A CA 1
ATOM 900 C C . GLY A 1 113 ? -1.163 -10.053 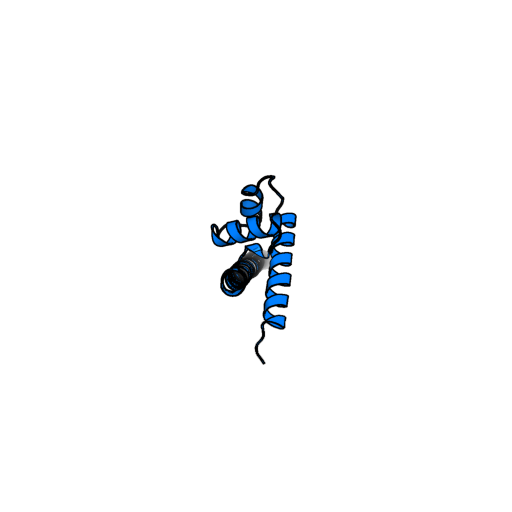23.067 1.00 63.16 113 GLY A C 1
ATOM 901 O O . GLY A 1 113 ? -1.635 -11.186 23.022 1.00 63.16 113 GLY A O 1
ATOM 902 N N . GLY A 1 114 ? 0.149 -9.814 22.981 1.00 52.12 114 GLY A N 1
ATOM 903 C CA . GLY A 1 114 ? 1.180 -10.837 23.030 1.00 52.12 114 GLY A CA 1
ATOM 904 C C . GLY A 1 114 ? 1.139 -11.533 24.382 1.00 52.12 114 GLY A C 1
ATOM 905 O O . GLY A 1 114 ? 1.654 -11.022 25.375 1.00 52.12 114 GLY A O 1
ATOM 906 N N . VAL A 1 115 ? 0.477 -12.684 24.397 1.00 44.06 115 VAL A N 1
ATOM 907 C CA . VAL A 1 115 ? 0.479 -13.670 25.475 1.00 44.06 115 VAL A CA 1
ATOM 908 C C . VAL A 1 115 ? 1.916 -13.869 25.981 1.00 44.06 115 VAL A C 1
ATOM 910 O O . VAL A 1 115 ? 2.819 -14.165 25.197 1.00 44.06 115 VAL A O 1
ATOM 913 N N . LYS A 1 116 ? 2.106 -13.662 27.290 1.00 36.62 116 LYS A N 1
ATOM 914 C CA . LYS A 1 116 ? 3.120 -14.371 28.080 1.00 36.62 116 LYS A CA 1
ATOM 915 C C . LYS A 1 116 ? 2.741 -15.839 28.164 1.00 36.62 116 LYS A C 1
ATOM 917 O O . LYS A 1 116 ? 1.549 -16.082 28.453 1.00 36.62 116 LYS A O 1
#

Radius of gyration: 23.8 Å; Cα contacts (8 Å, |Δi|>4): 63; chains: 1; bounding box: 57×27×74 Å

Mean predicted aligned error: 6.34 Å

Secondary structure (DSSP, 8-state):
--HHHHHHHHHHHHHHHHHHHHHHHHHHHHHHHHHHHHHHHHHHHHHHHHHHHHT-GGGS-HHHHHHHHHHHH-SS--HHHHHHHSSS---HHHHHHHHHHHHHHHHHHHHHS---